Protein AF-A0A3P3DXD6-F1 (afdb_monomer)

Radius of gyration: 23.88 Å; Cα contacts (8 Å, |Δi|>4): 12; chains: 1; bounding box: 75×20×47 Å

Organism: NCBI:txid425306

Foldseek 3Di:
DDDDDPDDPDPPDPDPDDPDQDPVNVCVVAVDLVSLVVVCVVVVHDRDPPVVVVVVVVVVVVVVVVVVVVD

Sequence (71 aa):
MSSSTRSTKTKARVVQLRKGTTLEMVRLCCPDGHQATLISESFGLPVLDSDGIREFHERSLIESADTLSEG

Solvent-accessible surface area (backbone atoms only — not comparable to full-atom values): 4703 Å² total; per-residue (Å²): 135,87,84,78,82,79,78,77,77,74,75,80,82,81,71,80,76,72,83,70,86,45,73,70,54,57,50,70,72,44,88,42,75,65,56,44,41,54,52,18,62,76,70,74,45,81,73,75,67,63,65,62,53,49,53,54,50,54,50,52,52,51,54,50,50,56,61,60,71,78,113

Mean predicted aligned error: 14.63 Å

Secondary structure (DSSP, 8-state):
----------------PPPPPPHHHHHHH-SSHHHHHHHHHHHTPPPP-HHHHHHHHHHHHHHHHHHHHT-

Nearest PDB structures (foldseek):
  4n0i-assembly1_F  TM=3.624E-01  e=5.175E+00  Saccharomyces cerevisiae S288C
  7qi6-assembly1_AG  TM=3.377E-01  e=6.919E+00  Homo sapiens

Structure (mmCIF, N/CA/C/O backbone):
data_AF-A0A3P3DXD6-F1
#
_entry.id   AF-A0A3P3DXD6-F1
#
loop_
_atom_site.group_PDB
_atom_site.id
_atom_site.type_symbol
_atom_site.label_atom_id
_atom_site.label_alt_id
_atom_site.label_comp_id
_atom_site.label_asym_id
_atom_site.label_entity_id
_atom_site.label_seq_id
_atom_site.pdbx_PDB_ins_code
_atom_site.Cartn_x
_atom_site.Cartn_y
_atom_site.Cartn_z
_atom_site.occupancy
_atom_site.B_iso_or_equiv
_atom_site.auth_seq_id
_atom_site.auth_comp_id
_atom_site.auth_asym_id
_atom_site.auth_atom_id
_atom_site.pdbx_PDB_model_num
ATOM 1 N N . MET A 1 1 ? 61.004 6.603 23.974 1.00 39.28 1 MET A N 1
ATOM 2 C CA . MET A 1 1 ? 60.248 5.346 23.779 1.00 39.28 1 MET A CA 1
ATOM 3 C C . MET A 1 1 ? 58.858 5.726 23.294 1.00 39.28 1 MET A C 1
ATOM 5 O O . MET A 1 1 ? 58.116 6.337 24.050 1.00 39.28 1 MET A O 1
ATOM 9 N N . SER A 1 2 ? 58.552 5.493 22.018 1.00 44.81 2 SER A N 1
ATOM 10 C CA . SER A 1 2 ? 57.294 5.925 21.395 1.00 44.81 2 SER A CA 1
ATOM 11 C C . SER A 1 2 ? 56.186 4.917 21.708 1.00 44.81 2 SER A C 1
ATOM 13 O O . SER A 1 2 ? 56.283 3.757 21.314 1.00 44.81 2 SER A O 1
ATOM 15 N N . SER A 1 3 ? 55.158 5.339 22.446 1.00 53.56 3 SER A N 1
ATOM 16 C CA . SER A 1 3 ? 53.995 4.502 22.761 1.00 53.56 3 SER A CA 1
ATOM 17 C C . SER A 1 3 ? 53.096 4.386 21.529 1.00 53.56 3 SER A C 1
ATOM 19 O O . SER A 1 3 ? 52.536 5.378 21.066 1.00 53.56 3 SER A O 1
ATOM 21 N N . SER A 1 4 ? 52.990 3.180 20.969 1.00 53.34 4 SER A N 1
ATOM 22 C CA . SER A 1 4 ? 52.055 2.874 19.886 1.00 53.34 4 SER A CA 1
ATOM 23 C C . SER A 1 4 ? 50.659 2.669 20.478 1.00 53.34 4 SER A C 1
ATOM 25 O O . SER A 1 4 ? 50.397 1.679 21.163 1.00 53.34 4 SER A O 1
ATOM 27 N N . THR A 1 5 ? 49.751 3.613 20.236 1.00 59.22 5 THR A N 1
ATOM 28 C CA . THR A 1 5 ? 48.333 3.481 20.576 1.00 59.22 5 THR A CA 1
ATOM 29 C C . THR A 1 5 ? 47.688 2.441 19.659 1.00 59.22 5 THR A C 1
ATOM 31 O O . THR A 1 5 ? 47.358 2.693 18.501 1.00 59.22 5 THR A O 1
ATOM 34 N N . ARG A 1 6 ? 47.518 1.224 20.182 1.00 62.09 6 ARG A N 1
ATOM 35 C CA . ARG A 1 6 ? 46.822 0.127 19.504 1.00 62.09 6 ARG A CA 1
ATOM 36 C C . ARG A 1 6 ? 45.346 0.498 19.333 1.00 62.09 6 ARG A C 1
ATOM 38 O O . ARG A 1 6 ? 44.569 0.389 20.277 1.00 62.09 6 ARG A O 1
ATOM 45 N N . SER A 1 7 ? 44.955 0.932 18.136 1.00 64.69 7 SER A N 1
ATOM 46 C CA . SER A 1 7 ? 43.547 1.159 17.806 1.00 64.69 7 SER A CA 1
ATOM 47 C C . SER A 1 7 ? 42.786 -0.168 17.878 1.00 64.69 7 SER A C 1
ATOM 49 O O . SER A 1 7 ? 43.014 -1.105 17.109 1.00 64.69 7 SER A O 1
ATOM 51 N N . THR A 1 8 ? 41.877 -0.285 18.842 1.00 62.09 8 THR A N 1
ATOM 52 C CA . THR A 1 8 ? 40.919 -1.387 18.882 1.00 62.09 8 THR A CA 1
ATOM 53 C C . THR A 1 8 ? 39.918 -1.155 17.760 1.00 62.09 8 THR A C 1
ATOM 55 O O . THR A 1 8 ? 38.991 -0.364 17.908 1.00 62.09 8 THR A O 1
ATOM 58 N N . LYS A 1 9 ? 40.112 -1.811 16.609 1.00 65.19 9 LYS A N 1
ATOM 59 C CA . LYS A 1 9 ? 39.075 -1.893 15.574 1.00 65.19 9 LYS A CA 1
ATOM 60 C C . LYS A 1 9 ? 37.873 -2.618 16.177 1.00 65.19 9 LYS A C 1
ATOM 62 O O . LYS A 1 9 ? 37.841 -3.847 16.223 1.00 65.19 9 LYS A O 1
ATOM 67 N N . THR A 1 10 ? 36.914 -1.854 16.687 1.00 68.94 10 THR A N 1
ATOM 68 C CA . THR A 1 10 ? 35.629 -2.363 17.157 1.00 68.94 10 THR A CA 1
ATOM 69 C C . THR A 1 10 ? 34.968 -3.080 15.986 1.00 68.94 10 THR A C 1
ATOM 71 O O . THR A 1 10 ? 34.597 -2.447 14.999 1.00 68.94 10 THR A O 1
ATOM 74 N N . LYS A 1 11 ? 34.878 -4.414 16.046 1.00 71.06 11 LYS A N 1
ATOM 75 C CA . LYS A 1 11 ? 34.131 -5.188 15.051 1.00 71.06 11 LYS A CA 1
ATOM 76 C C . LYS A 1 11 ? 32.686 -4.684 15.054 1.00 71.06 11 LYS A C 1
ATOM 78 O O . LYS A 1 11 ? 32.076 -4.604 16.121 1.00 71.06 11 LYS A O 1
ATOM 83 N N . ALA A 1 12 ? 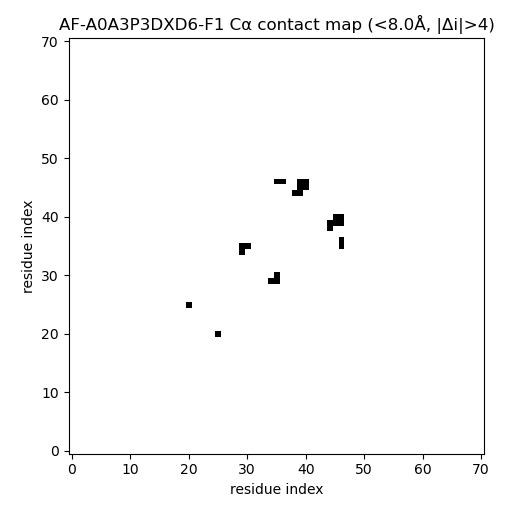32.156 -4.338 13.881 1.00 71.44 12 ALA A N 1
ATOM 84 C CA . ALA A 1 12 ? 30.755 -3.966 13.740 1.00 71.44 12 ALA A CA 1
ATOM 85 C C . ALA A 1 12 ? 29.884 -5.103 14.295 1.00 71.44 12 ALA A C 1
ATOM 87 O O . ALA A 1 12 ? 30.079 -6.271 13.947 1.00 71.44 12 ALA A O 1
ATOM 88 N N . ARG A 1 13 ? 28.959 -4.776 15.201 1.00 72.19 13 ARG A N 1
ATOM 89 C CA . ARG A 1 13 ? 27.988 -5.753 15.700 1.00 72.19 13 ARG A CA 1
ATOM 90 C C . ARG A 1 13 ? 27.076 -6.139 14.539 1.00 72.19 13 ARG A C 1
ATOM 92 O O . ARG A 1 13 ? 26.269 -5.328 14.100 1.00 72.19 13 ARG A O 1
ATOM 99 N N . VAL A 1 14 ? 27.204 -7.373 14.061 1.00 72.44 14 VAL A N 1
ATOM 100 C CA . VAL A 1 14 ? 26.225 -7.977 13.155 1.00 72.44 14 VAL A CA 1
ATOM 101 C C . VAL A 1 14 ? 24.975 -8.256 13.985 1.00 72.44 14 VAL A C 1
ATOM 103 O O . VAL A 1 14 ? 24.949 -9.182 14.793 1.00 72.44 14 VAL A O 1
ATOM 106 N N . VAL A 1 15 ? 23.963 -7.402 13.852 1.00 78.38 15 VAL A N 1
ATOM 107 C CA . VAL A 1 15 ? 22.647 -7.633 14.452 1.00 78.38 15 VAL A CA 1
ATOM 108 C C . VAL A 1 15 ? 21.940 -8.680 13.597 1.00 78.38 15 VAL A C 1
ATOM 110 O O . VAL A 1 15 ? 21.849 -8.518 12.382 1.00 78.38 15 VAL A O 1
ATOM 113 N N . GLN A 1 16 ? 21.441 -9.757 14.209 1.00 75.19 16 GLN A N 1
ATOM 114 C CA . GLN A 1 16 ? 20.518 -10.651 13.513 1.00 75.19 16 GLN A CA 1
ATOM 115 C C . GLN A 1 16 ? 19.289 -9.840 13.103 1.00 75.19 16 GLN A C 1
ATOM 117 O O . GLN A 1 16 ? 18.545 -9.356 13.959 1.00 75.19 16 GLN A O 1
ATOM 122 N N . LEU A 1 17 ? 19.089 -9.682 11.794 1.00 70.31 17 LEU A N 1
ATOM 123 C CA . LEU A 1 17 ? 17.862 -9.110 11.262 1.00 70.31 17 LEU A CA 1
ATOM 124 C C . LEU A 1 17 ? 16.700 -9.961 11.775 1.00 70.31 17 LEU A C 1
ATOM 126 O O . LEU A 1 17 ? 16.674 -11.180 11.586 1.00 70.31 17 LEU A O 1
ATOM 130 N N . ARG A 1 18 ? 15.750 -9.323 12.465 1.00 73.62 18 ARG A N 1
ATOM 131 C CA . ARG A 1 18 ? 14.482 -9.980 12.782 1.00 73.62 18 ARG A CA 1
ATOM 132 C C . ARG A 1 18 ? 13.860 -10.385 11.449 1.00 73.62 18 ARG A C 1
ATOM 134 O O . ARG A 1 18 ? 13.881 -9.588 10.512 1.00 73.62 18 ARG A O 1
ATOM 141 N N . LYS A 1 19 ? 13.356 -11.621 11.356 1.00 74.44 19 LYS A N 1
ATOM 142 C CA . LYS A 1 19 ? 12.610 -12.068 10.174 1.00 74.44 19 LYS A CA 1
ATOM 143 C C . LYS A 1 19 ? 11.539 -11.015 9.891 1.00 74.44 19 LYS A C 1
ATOM 145 O O . LYS A 1 19 ? 10.728 -10.735 10.772 1.00 74.44 19 LYS A O 1
ATOM 150 N N . GLY A 1 20 ? 11.615 -10.387 8.719 1.00 71.44 20 GLY A N 1
ATOM 151 C CA . GLY A 1 20 ? 10.612 -9.424 8.289 1.00 71.44 20 GLY A CA 1
ATOM 152 C C . GLY A 1 20 ? 9.240 -10.088 8.236 1.00 71.44 20 GLY A C 1
ATOM 153 O O . GLY A 1 20 ? 9.133 -11.310 8.106 1.00 71.44 20 GLY A O 1
ATOM 154 N N . THR A 1 21 ? 8.193 -9.285 8.361 1.00 67.25 21 THR A N 1
ATOM 155 C CA . THR A 1 21 ? 6.817 -9.744 8.185 1.00 67.25 21 THR A CA 1
ATOM 156 C C . THR A 1 21 ? 6.672 -10.334 6.780 1.00 67.25 21 THR A C 1
ATOM 158 O O . THR A 1 21 ? 6.964 -9.656 5.796 1.00 67.25 21 THR A O 1
ATOM 161 N N . THR A 1 22 ? 6.278 -11.606 6.669 1.00 77.94 22 THR A N 1
ATOM 162 C CA . THR A 1 22 ? 6.011 -12.235 5.365 1.00 77.94 22 THR A CA 1
ATOM 163 C C . THR A 1 22 ? 4.646 -11.801 4.836 1.00 77.94 22 THR A C 1
ATOM 165 O O . THR A 1 22 ? 3.794 -11.360 5.608 1.00 77.94 22 THR A O 1
ATOM 168 N N . LEU A 1 23 ? 4.402 -11.959 3.533 1.00 61.44 23 LEU A N 1
ATOM 169 C CA . LEU A 1 23 ? 3.092 -11.655 2.949 1.00 61.44 23 LEU A CA 1
ATOM 170 C C . LEU A 1 23 ? 1.973 -12.501 3.579 1.00 61.44 23 LEU A C 1
ATOM 172 O O . LEU A 1 23 ? 0.891 -11.973 3.828 1.00 61.44 23 LEU A O 1
ATOM 176 N N . GLU A 1 24 ? 2.227 -13.770 3.919 1.00 67.12 24 GLU A N 1
ATOM 177 C CA . GLU A 1 24 ? 1.282 -14.575 4.705 1.00 67.12 24 GLU A CA 1
ATOM 178 C C . GLU A 1 24 ? 1.019 -13.991 6.098 1.00 67.12 24 GLU A C 1
ATOM 180 O O . GLU A 1 24 ? -0.128 -13.968 6.534 1.00 67.12 24 GLU A O 1
ATOM 185 N N . MET A 1 25 ? 2.044 -13.485 6.794 1.00 69.06 25 MET A N 1
ATOM 186 C CA . MET A 1 25 ? 1.860 -12.858 8.110 1.00 69.06 25 MET A CA 1
ATOM 187 C C . MET A 1 25 ? 1.014 -11.584 8.017 1.00 69.06 25 MET A C 1
ATOM 189 O O . MET A 1 25 ? 0.170 -11.363 8.876 1.00 69.06 25 MET A O 1
ATOM 193 N N . VAL A 1 26 ? 1.184 -10.780 6.959 1.00 63.47 26 VAL A N 1
ATOM 194 C CA . VAL A 1 26 ? 0.350 -9.588 6.714 1.00 63.47 26 VAL A CA 1
ATOM 195 C C . VAL A 1 26 ? -1.117 -9.975 6.515 1.00 63.47 26 VAL A C 1
ATOM 197 O O . VAL A 1 26 ? -1.996 -9.342 7.095 1.00 63.47 26 VAL A O 1
ATOM 200 N N . ARG A 1 27 ? -1.392 -11.050 5.763 1.00 61.81 27 ARG A N 1
ATOM 201 C CA . ARG A 1 27 ? -2.762 -11.557 5.554 1.00 61.81 27 ARG A CA 1
ATOM 202 C C . ARG A 1 27 ? -3.424 -12.046 6.844 1.00 61.81 27 ARG A C 1
ATOM 204 O O . ARG A 1 27 ? -4.640 -11.982 6.960 1.00 61.81 27 ARG A O 1
ATOM 211 N N . LEU A 1 28 ? -2.640 -12.526 7.810 1.00 61.53 28 LEU A N 1
ATOM 212 C CA . LEU A 1 28 ? -3.142 -12.973 9.113 1.00 61.53 28 LEU A CA 1
ATOM 213 C C . LEU A 1 28 ? -3.422 -11.817 10.087 1.00 61.53 28 LEU A C 1
ATOM 215 O O . LEU A 1 28 ? -4.097 -12.035 11.090 1.00 61.53 28 LEU A O 1
ATOM 219 N N . CYS A 1 29 ? -2.924 -10.605 9.823 1.00 63.06 29 CYS A N 1
ATOM 220 C CA . CYS A 1 29 ? -3.133 -9.458 10.708 1.00 63.06 29 CYS A CA 1
ATOM 221 C C . CYS A 1 29 ? -4.525 -8.816 10.574 1.00 63.06 29 CYS A C 1
ATOM 223 O O . CYS A 1 29 ? -4.956 -8.177 11.528 1.00 63.06 29 CYS A O 1
ATOM 225 N N . CYS A 1 30 ? -5.230 -8.997 9.450 1.00 57.03 30 CYS A N 1
ATOM 226 C CA . CYS A 1 30 ? -6.655 -8.677 9.292 1.00 57.03 30 CYS A CA 1
ATOM 227 C C . CYS A 1 30 ? -7.272 -9.612 8.223 1.00 57.03 30 CYS A C 1
ATOM 229 O O . CYS A 1 30 ? -6.890 -9.517 7.058 1.00 57.03 30 CYS A O 1
ATOM 231 N N . PRO A 1 31 ? -8.200 -10.515 8.590 1.00 66.56 31 PRO A N 1
ATOM 232 C CA . PRO A 1 31 ? -8.775 -11.541 7.723 1.00 66.56 31 PRO A C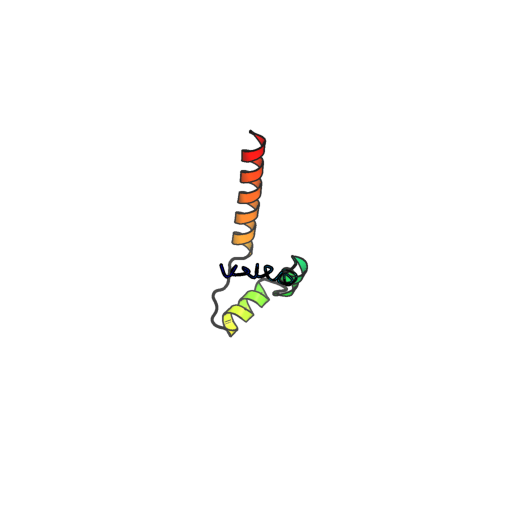A 1
ATOM 233 C C . PRO A 1 31 ? -9.726 -10.979 6.659 1.00 66.56 31 PRO A C 1
ATOM 235 O O . PRO A 1 31 ? -9.958 -11.643 5.653 1.00 66.56 31 PRO A O 1
ATOM 238 N N . ASP A 1 32 ? -10.237 -9.761 6.838 1.00 73.44 32 ASP A N 1
ATOM 239 C CA . ASP A 1 32 ? -10.991 -9.008 5.840 1.00 73.44 32 ASP A CA 1
ATOM 240 C C . ASP A 1 32 ? -11.037 -7.514 6.226 1.00 73.44 32 ASP A C 1
ATOM 242 O O . ASP A 1 32 ? -10.694 -7.123 7.349 1.00 73.44 32 ASP A O 1
ATOM 246 N N . GLY A 1 33 ? -11.448 -6.658 5.285 1.00 75.25 33 GLY A N 1
ATOM 247 C CA . GLY A 1 33 ? -11.567 -5.213 5.517 1.00 75.25 33 GLY A CA 1
ATOM 248 C C . GLY A 1 33 ? -12.590 -4.842 6.600 1.00 75.25 33 GLY A C 1
ATOM 249 O O . GLY A 1 33 ? -12.495 -3.769 7.200 1.00 75.25 33 GLY A O 1
ATOM 250 N N . HIS A 1 34 ? -13.535 -5.734 6.907 1.00 80.06 34 HIS A N 1
ATOM 251 C CA . HIS A 1 34 ? -14.513 -5.516 7.966 1.00 80.06 34 HIS A CA 1
ATOM 252 C C . HIS A 1 34 ? -13.860 -5.630 9.349 1.00 80.06 34 HIS A C 1
ATOM 254 O O . HIS A 1 34 ? -14.032 -4.740 10.180 1.00 80.06 34 HIS A O 1
ATOM 260 N N . GLN A 1 35 ? -13.026 -6.646 9.585 1.00 78.81 35 GLN A N 1
ATOM 261 C CA . GLN A 1 35 ? -12.278 -6.770 10.835 1.00 78.81 35 GLN A CA 1
ATOM 262 C C . GLN A 1 35 ? -11.266 -5.626 11.014 1.00 78.81 35 GLN A C 1
ATOM 264 O O . GLN A 1 35 ? -11.129 -5.111 12.124 1.00 78.81 35 GLN A O 1
ATOM 269 N N . ALA A 1 36 ? -10.614 -5.177 9.936 1.00 77.12 36 ALA A N 1
ATOM 270 C CA . ALA A 1 36 ? -9.739 -4.003 9.982 1.00 77.12 36 ALA A CA 1
ATOM 271 C C . ALA A 1 36 ? -10.499 -2.740 10.419 1.00 77.12 36 ALA A C 1
ATOM 273 O O . ALA A 1 36 ? -10.017 -1.989 11.264 1.00 77.12 36 ALA A O 1
ATOM 274 N N . THR A 1 37 ? -11.718 -2.553 9.903 1.00 83.25 37 THR A N 1
ATOM 275 C CA . THR A 1 37 ? -12.599 -1.440 10.284 1.00 83.25 37 THR A CA 1
ATOM 276 C C . THR A 1 37 ? -12.963 -1.503 11.767 1.00 83.25 37 THR A C 1
ATOM 278 O O . THR A 1 37 ? -12.773 -0.521 12.479 1.00 83.25 37 THR A O 1
ATOM 281 N N . LEU A 1 38 ? -13.390 -2.671 12.261 1.00 84.31 38 LEU A N 1
ATOM 282 C CA . LEU A 1 38 ? -13.742 -2.864 13.674 1.00 84.31 38 LEU A CA 1
ATOM 283 C C . LEU A 1 38 ? -12.563 -2.582 14.618 1.00 84.31 38 LEU A C 1
ATOM 285 O O . LEU A 1 38 ? -12.737 -1.962 15.668 1.00 84.31 38 LEU A O 1
ATOM 289 N N . ILE A 1 39 ? -11.352 -3.012 14.251 1.00 79.69 39 ILE A N 1
ATOM 290 C CA . ILE A 1 39 ? -10.139 -2.721 15.025 1.00 79.69 39 ILE A CA 1
ATOM 291 C C . ILE A 1 39 ? -9.865 -1.216 15.018 1.00 79.69 39 ILE A C 1
ATOM 293 O O . ILE A 1 39 ? -9.681 -0.632 16.088 1.00 79.69 39 ILE A O 1
ATOM 297 N N . SER A 1 40 ? -9.880 -0.579 13.845 1.00 84.19 40 SER A N 1
ATOM 298 C CA . SER A 1 40 ? -9.679 0.865 13.718 1.00 84.19 40 SER A CA 1
ATOM 299 C C . SER A 1 40 ? -10.668 1.658 14.575 1.00 84.19 40 SER A C 1
ATOM 301 O O . SER A 1 40 ? -10.245 2.509 15.354 1.00 84.19 40 SER A O 1
ATOM 303 N N . GLU A 1 41 ? -11.958 1.321 14.535 1.00 86.75 41 GLU A N 1
ATOM 304 C CA . GLU A 1 41 ? -12.988 1.941 15.375 1.00 86.75 41 GLU A CA 1
ATOM 305 C C . GLU A 1 41 ? -12.709 1.741 16.870 1.00 86.75 41 GLU A C 1
ATOM 307 O O . GLU A 1 41 ? -12.747 2.702 17.639 1.00 86.75 41 GLU A O 1
ATOM 312 N N . SER A 1 42 ? -12.360 0.518 17.288 1.00 88.00 42 SER A N 1
ATOM 313 C CA . SER A 1 42 ? -12.125 0.192 18.702 1.00 88.00 42 SER A CA 1
ATOM 314 C C . SER A 1 42 ? -10.959 0.963 19.335 1.00 88.00 42 SER A C 1
ATOM 316 O O . SER A 1 42 ? -10.995 1.270 20.526 1.00 88.00 42 SER A O 1
ATOM 318 N N . PHE A 1 43 ? -9.941 1.304 18.540 1.00 86.38 43 PHE A N 1
ATOM 319 C CA . PHE A 1 43 ? -8.758 2.044 18.984 1.00 86.38 43 PHE A CA 1
ATOM 320 C C . PHE A 1 43 ? -8.772 3.523 18.564 1.00 86.38 43 PHE A C 1
ATOM 322 O O . PHE A 1 43 ? -7.815 4.241 18.853 1.00 86.38 43 PHE A O 1
ATOM 329 N N . GLY A 1 44 ? -9.829 3.992 17.889 1.00 87.81 44 GLY A N 1
ATOM 330 C CA . GLY A 1 44 ? -9.909 5.356 17.352 1.00 87.81 44 GLY A CA 1
ATOM 331 C C . GLY A 1 44 ? -8.845 5.658 16.290 1.00 87.81 44 GLY A C 1
ATOM 332 O O . GLY A 1 44 ? -8.378 6.792 16.179 1.00 87.81 44 GLY A O 1
ATOM 333 N N . LEU A 1 45 ? -8.421 4.640 15.541 1.00 85.56 45 LEU A N 1
ATOM 334 C CA . LEU A 1 45 ? -7.459 4.751 14.451 1.00 85.56 45 LEU A CA 1
ATOM 335 C C . LEU A 1 45 ? -8.187 5.024 13.126 1.00 85.56 45 LEU A C 1
ATOM 337 O O . LEU A 1 45 ? -9.322 4.584 12.941 1.00 85.56 45 LEU A O 1
ATOM 341 N N . PRO A 1 46 ? -7.545 5.705 12.163 1.00 84.25 46 PRO A N 1
ATOM 342 C CA . PRO A 1 46 ? -8.098 5.827 10.821 1.00 84.25 46 PRO A CA 1
ATOM 343 C C . PRO A 1 46 ? -8.217 4.450 10.149 1.00 84.25 46 PRO A C 1
ATOM 345 O O . PRO A 1 46 ? -7.357 3.580 10.314 1.00 84.25 46 PRO A O 1
ATOM 348 N N . VAL A 1 47 ? -9.279 4.257 9.367 1.00 84.12 47 VAL A N 1
ATOM 349 C CA . VAL A 1 47 ? -9.410 3.101 8.472 1.00 84.12 47 VAL A CA 1
ATOM 350 C C . VAL A 1 47 ? -8.553 3.366 7.237 1.00 84.12 47 VAL A C 1
ATOM 352 O O . VAL A 1 47 ? -8.682 4.412 6.602 1.00 84.12 47 VAL A O 1
ATOM 355 N N . LEU A 1 48 ? -7.650 2.441 6.917 1.00 81.31 48 LEU A N 1
ATOM 356 C CA . LEU A 1 48 ? -6.770 2.559 5.756 1.00 81.31 48 LEU A CA 1
ATOM 357 C C . LEU A 1 48 ? -7.424 1.944 4.517 1.00 81.31 48 LEU A C 1
ATOM 359 O O . LEU A 1 48 ? -7.875 0.798 4.561 1.00 81.31 48 LEU A O 1
ATOM 363 N N . ASP A 1 49 ? -7.387 2.668 3.398 1.00 83.81 49 ASP A N 1
ATOM 364 C CA . ASP A 1 49 ? -7.746 2.143 2.077 1.00 83.81 49 ASP A CA 1
ATOM 365 C C . ASP A 1 49 ? -6.644 1.206 1.558 1.00 83.81 49 ASP A C 1
ATOM 367 O O . ASP A 1 49 ? -5.751 1.581 0.796 1.00 83.81 49 ASP A O 1
ATOM 371 N N . SER A 1 50 ? -6.671 -0.031 2.050 1.00 79.81 50 SER A N 1
ATOM 372 C CA . SER A 1 50 ? -5.657 -1.038 1.728 1.00 79.81 50 SER A CA 1
ATOM 373 C C . SER A 1 50 ? -5.714 -1.470 0.259 1.00 79.81 50 SER A C 1
ATOM 375 O O . SER A 1 50 ? -4.678 -1.818 -0.310 1.00 79.81 50 SER A O 1
ATOM 377 N N . ASP A 1 51 ? -6.896 -1.427 -0.362 1.00 83.56 51 ASP A N 1
ATOM 378 C CA . ASP A 1 51 ? -7.070 -1.781 -1.770 1.00 83.56 51 ASP A CA 1
ATOM 379 C C . ASP A 1 51 ? -6.512 -0.696 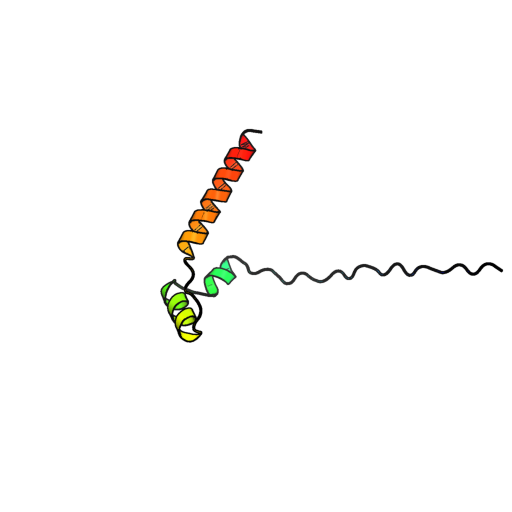-2.690 1.00 83.56 51 ASP A C 1
ATOM 381 O O . ASP A 1 51 ? -5.711 -1.019 -3.568 1.00 83.56 51 ASP A O 1
ATOM 385 N N . GLY A 1 52 ? -6.821 0.579 -2.434 1.00 87.19 52 GLY A N 1
ATOM 386 C CA . GLY A 1 52 ? -6.256 1.691 -3.198 1.00 87.19 52 GLY A CA 1
ATOM 387 C C . GLY A 1 52 ? -4.731 1.773 -3.088 1.00 87.19 52 GLY A C 1
ATOM 388 O O . GLY A 1 52 ? -4.042 1.970 -4.090 1.00 87.19 52 GLY A O 1
ATOM 389 N N . ILE A 1 53 ? -4.168 1.543 -1.892 1.00 89.31 53 ILE A N 1
ATOM 390 C CA . ILE A 1 53 ? -2.707 1.487 -1.692 1.00 89.31 53 ILE A CA 1
ATOM 391 C C . ILE A 1 53 ? -2.083 0.349 -2.509 1.00 89.31 53 ILE A C 1
ATOM 393 O O . ILE A 1 53 ? -1.048 0.543 -3.152 1.00 89.31 53 ILE A O 1
ATOM 397 N N . ARG A 1 54 ? -2.699 -0.839 -2.488 1.00 88.19 54 ARG A N 1
ATOM 398 C CA . ARG A 1 54 ? -2.218 -2.003 -3.239 1.00 88.19 54 ARG A CA 1
ATOM 399 C C . ARG A 1 54 ? -2.254 -1.745 -4.742 1.00 88.19 54 ARG A C 1
ATOM 401 O O . ARG A 1 54 ? -1.250 -1.989 -5.404 1.00 88.19 54 ARG A O 1
ATOM 408 N N . GLU A 1 55 ? -3.365 -1.224 -5.253 1.00 93.19 55 GLU A N 1
ATOM 409 C CA . GLU A 1 55 ? -3.538 -0.914 -6.674 1.00 93.19 55 GLU A CA 1
ATOM 410 C C . GLU A 1 55 ? -2.514 0.123 -7.152 1.00 93.19 55 GLU A C 1
ATOM 412 O O . GLU A 1 55 ? -1.863 -0.060 -8.182 1.00 93.19 55 GLU A O 1
ATOM 417 N N . PHE A 1 56 ? -2.319 1.196 -6.380 1.00 96.75 56 PHE A N 1
ATOM 418 C CA . PHE A 1 56 ? -1.329 2.222 -6.697 1.00 9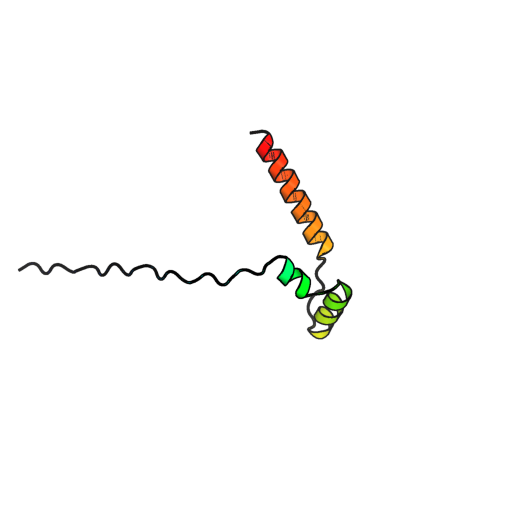6.75 56 PHE A CA 1
ATOM 419 C C . PHE A 1 56 ? 0.092 1.647 -6.756 1.00 96.75 56 PHE A C 1
ATOM 421 O O . PHE A 1 56 ? 0.863 1.968 -7.666 1.00 96.75 56 PHE A O 1
ATOM 428 N N . HIS A 1 57 ? 0.447 0.790 -5.795 1.00 96.62 57 HIS A N 1
ATOM 429 C CA . HIS A 1 57 ? 1.778 0.199 -5.738 1.00 96.62 57 HIS A CA 1
ATOM 430 C C . HIS A 1 57 ? 2.023 -0.777 -6.890 1.00 96.62 57 HIS A C 1
ATOM 432 O O . HIS A 1 57 ? 3.075 -0.721 -7.522 1.00 96.62 57 HIS A O 1
ATOM 438 N N . GLU A 1 58 ? 1.045 -1.632 -7.189 1.00 95.12 58 GLU A N 1
ATOM 439 C CA . GLU A 1 58 ? 1.093 -2.546 -8.330 1.00 95.12 58 GLU A CA 1
ATOM 440 C C . GLU A 1 58 ? 1.325 -1.781 -9.634 1.00 95.12 58 GLU A C 1
ATOM 442 O O . GLU A 1 58 ? 2.263 -2.082 -10.371 1.00 95.12 58 GLU A O 1
ATOM 447 N N . ARG A 1 59 ? 0.541 -0.724 -9.866 1.00 97.62 59 ARG A N 1
ATOM 448 C CA . ARG A 1 59 ? 0.684 0.124 -11.049 1.00 97.62 59 ARG A CA 1
ATOM 449 C C . ARG A 1 59 ? 2.063 0.775 -11.131 1.00 97.62 59 ARG A C 1
ATOM 451 O O . ARG A 1 59 ? 2.707 0.698 -12.169 1.00 97.62 59 ARG A O 1
ATOM 458 N N . SER A 1 60 ? 2.550 1.330 -10.019 1.00 97.12 60 SER A N 1
ATOM 459 C CA . SER A 1 60 ? 3.881 1.950 -9.952 1.00 97.12 60 SER A CA 1
ATOM 460 C C . SER A 1 60 ? 5.000 0.962 -10.290 1.00 97.12 60 SER A C 1
ATOM 462 O O . SER A 1 60 ? 5.966 1.329 -10.957 1.00 97.12 60 SER A O 1
ATOM 464 N N . LEU A 1 61 ? 4.894 -0.289 -9.824 1.00 97.00 61 LEU A N 1
ATOM 465 C CA . LEU A 1 61 ? 5.872 -1.337 -10.117 1.00 97.00 61 LEU A CA 1
ATOM 466 C C . LEU A 1 61 ? 5.862 -1.724 -11.597 1.00 97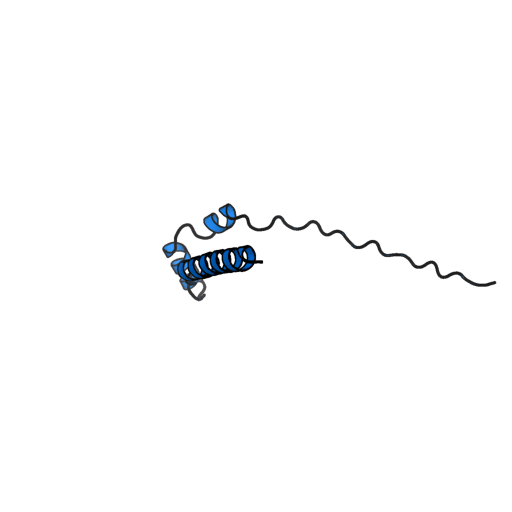.00 61 LEU A C 1
ATOM 468 O O . LEU A 1 61 ? 6.936 -1.857 -12.179 1.00 97.00 61 LEU A O 1
ATOM 472 N N . ILE A 1 62 ? 4.676 -1.880 -12.192 1.00 97.44 62 ILE A N 1
ATOM 473 C CA . ILE A 1 62 ? 4.519 -2.193 -13.619 1.00 97.44 62 ILE A CA 1
ATOM 474 C C . ILE A 1 62 ? 5.100 -1.060 -14.470 1.00 97.44 62 ILE 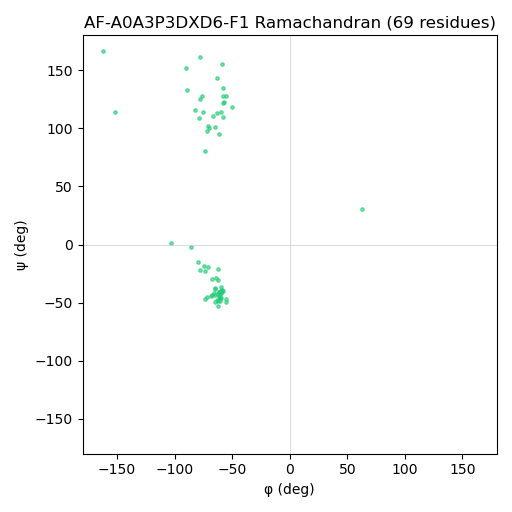A C 1
ATOM 476 O O . ILE A 1 62 ? 6.001 -1.302 -15.264 1.00 97.44 62 ILE A O 1
ATOM 480 N N . GLU A 1 63 ? 4.674 0.182 -14.233 1.00 97.50 63 GLU A N 1
ATOM 481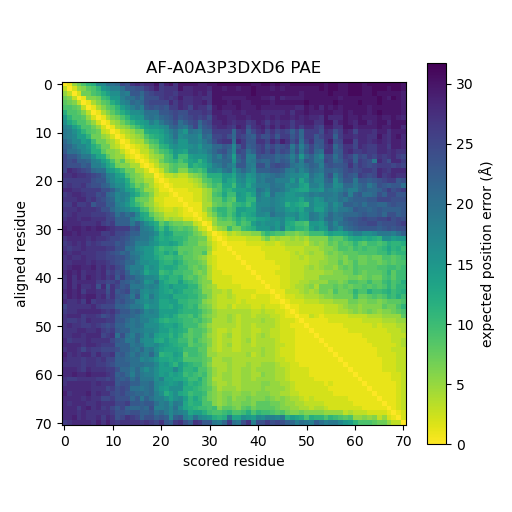 C CA . GLU A 1 63 ? 5.151 1.353 -14.981 1.00 97.50 63 GLU A CA 1
ATOM 482 C C . GLU A 1 63 ? 6.673 1.531 -14.863 1.00 97.50 63 GLU A C 1
ATOM 484 O O . GLU A 1 63 ? 7.355 1.852 -15.839 1.00 97.50 63 GLU A O 1
ATOM 489 N N . SER A 1 64 ? 7.229 1.286 -13.671 1.00 96.88 64 SER A N 1
ATOM 490 C CA . SER A 1 64 ? 8.679 1.339 -13.454 1.00 96.88 64 SER A CA 1
ATOM 491 C C . SER A 1 64 ? 9.411 0.239 -14.221 1.00 96.88 64 SER A C 1
ATOM 493 O O . SER A 1 64 ? 10.471 0.496 -14.787 1.00 96.88 64 SER A O 1
ATOM 495 N N . ALA A 1 65 ? 8.873 -0.983 -14.239 1.00 97.12 65 ALA A N 1
ATOM 496 C CA . ALA A 1 65 ? 9.458 -2.097 -14.976 1.00 97.12 65 ALA A CA 1
ATOM 497 C C . ALA A 1 65 ? 9.432 -1.842 -16.490 1.00 97.12 65 ALA A C 1
ATOM 499 O O . ALA A 1 65 ? 10.452 -2.045 -17.147 1.00 97.12 65 ALA A O 1
ATOM 500 N N . ASP A 1 66 ? 8.316 -1.331 -17.013 1.00 96.56 66 ASP A N 1
ATOM 501 C CA . ASP A 1 66 ? 8.171 -0.965 -18.423 1.00 96.56 66 ASP A CA 1
ATOM 502 C C . ASP A 1 66 ? 9.187 0.117 -18.810 1.00 96.56 66 ASP A C 1
ATOM 504 O O . ASP A 1 66 ? 9.957 -0.074 -19.751 1.00 96.56 66 ASP A O 1
ATOM 508 N N . THR A 1 67 ? 9.289 1.191 -18.017 1.00 96.88 67 THR A N 1
ATOM 509 C CA . THR A 1 67 ? 10.264 2.277 -18.235 1.00 96.88 67 THR A CA 1
ATOM 510 C C . THR A 1 67 ? 11.709 1.765 -18.246 1.00 96.88 67 THR A C 1
ATOM 512 O O . THR A 1 67 ? 12.527 2.213 -19.045 1.00 96.88 67 THR A O 1
ATOM 515 N N . LEU A 1 68 ? 12.046 0.824 -17.35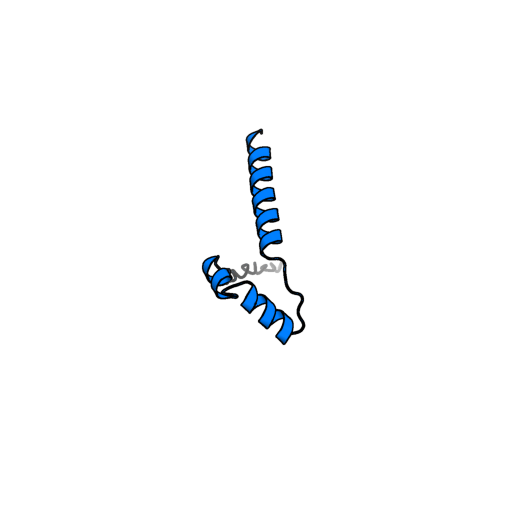7 1.00 95.75 68 LEU A N 1
ATOM 516 C CA . LEU A 1 68 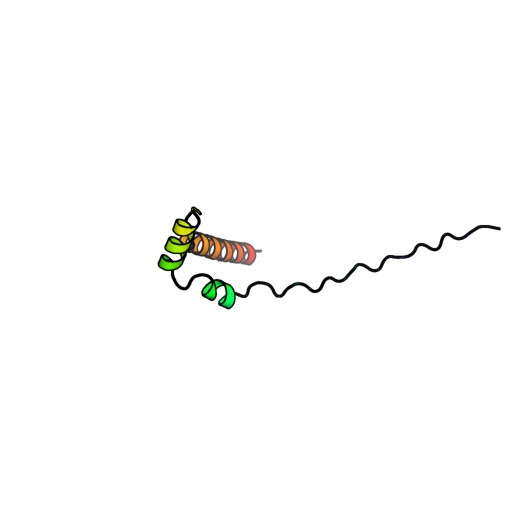? 13.385 0.233 -17.291 1.00 95.75 68 LEU A CA 1
ATOM 517 C C . LEU A 1 68 ? 13.673 -0.734 -18.446 1.00 95.75 68 LEU A C 1
ATOM 519 O O . LEU A 1 68 ? 14.839 -0.973 -18.738 1.00 95.75 68 LEU A O 1
ATOM 523 N N . SER A 1 69 ? 12.648 -1.302 -19.085 1.00 91.75 69 SER A N 1
ATOM 524 C CA . SER A 1 69 ? 12.817 -2.230 -20.210 1.00 91.75 69 SER A CA 1
ATOM 525 C C . SER A 1 69 ? 13.223 -1.542 -21.519 1.00 91.75 69 SER A C 1
ATOM 527 O O . SER A 1 69 ? 13.741 -2.199 -22.422 1.00 91.75 69 SER A O 1
ATOM 529 N N . GLU A 1 70 ? 13.010 -0.226 -21.617 1.00 86.94 70 GLU A N 1
ATOM 530 C CA . GLU A 1 70 ? 13.338 0.588 -22.792 1.00 86.94 70 GLU A CA 1
ATOM 531 C C . GLU A 1 70 ? 14.799 1.097 -22.813 1.00 86.94 70 GLU A C 1
ATOM 533 O O . GLU A 1 70 ? 15.192 1.755 -23.780 1.00 86.94 70 GLU A O 1
ATOM 538 N N . GLY A 1 71 ? 15.606 0.814 -21.778 1.00 66.94 71 GLY A N 1
ATOM 539 C CA . GLY A 1 71 ? 17.004 1.267 -21.631 1.00 66.94 71 GLY A CA 1
ATOM 540 C C . GLY A 1 71 ? 18.033 0.143 -21.605 1.00 66.94 71 GLY A C 1
ATOM 541 O O . GLY A 1 71 ? 19.163 0.396 -22.084 1.00 66.94 71 GLY A O 1
#

pLDDT: mean 77.88, std 13.91, range [39.28, 97.62]